Protein AF-A0A423JVS0-F1 (afdb_monomer_lite)

Sequence (75 aa):
MAIEDTKRVYSTSSEESANKYLALGWKLISLSTNEHSPVHVVTYYKLAWQSEGEPIEPEKTDWSKNPFLGGGEFE

Organism: NCBI:txid930166

Radius of gyration: 15.75 Å; chains: 1; bounding box: 32×30×45 Å

Structure (mmCIF, N/CA/C/O backbone):
data_AF-A0A423JVS0-F1
#
_entry.id   AF-A0A423JVS0-F1
#
loop_
_atom_site.group_PDB
_atom_site.id
_atom_site.type_symbol
_atom_site.label_atom_id
_atom_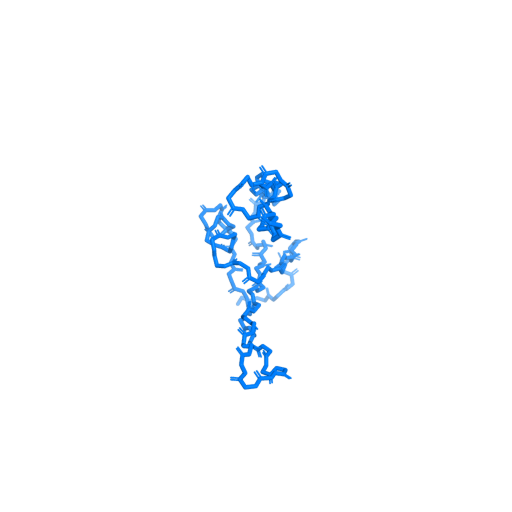site.label_alt_id
_atom_site.label_comp_id
_atom_site.label_asym_id
_atom_site.label_entity_id
_atom_site.label_seq_id
_atom_site.pdbx_PDB_ins_code
_atom_site.Cartn_x
_atom_site.Cartn_y
_atom_site.Cartn_z
_atom_site.occupancy
_atom_site.B_iso_or_equiv
_atom_site.auth_seq_id
_atom_site.auth_comp_id
_atom_site.auth_asym_id
_atom_site.auth_atom_id
_atom_site.pdbx_PDB_model_num
ATOM 1 N N . MET A 1 1 ? -10.226 -13.286 9.552 1.00 45.56 1 MET A N 1
ATOM 2 C CA . MET A 1 1 ? -10.320 -11.871 9.134 1.00 45.56 1 MET A CA 1
ATOM 3 C C . MET A 1 1 ? -11.222 -11.822 7.918 1.00 45.56 1 MET A C 1
ATOM 5 O O . MET A 1 1 ? -10.836 -12.356 6.887 1.00 45.56 1 MET A O 1
ATOM 9 N N . ALA A 1 2 ? -12.443 -11.315 8.079 1.00 54.53 2 ALA A N 1
ATOM 10 C CA . ALA A 1 2 ? -13.416 -11.217 6.998 1.00 54.53 2 ALA A CA 1
ATOM 11 C C . ALA A 1 2 ? -13.190 -9.922 6.202 1.00 54.53 2 ALA A C 1
ATOM 13 O O . ALA A 1 2 ? -12.833 -8.894 6.770 1.00 54.53 2 ALA A O 1
ATOM 14 N N . ILE A 1 3 ? -13.389 -9.980 4.885 1.00 57.38 3 ILE A N 1
ATOM 15 C CA . ILE A 1 3 ? -13.222 -8.853 3.946 1.00 57.38 3 ILE A CA 1
ATOM 16 C C . ILE A 1 3 ? -14.297 -7.762 4.179 1.00 57.38 3 ILE A C 1
ATOM 18 O O . ILE A 1 3 ? -14.192 -6.659 3.648 1.00 57.38 3 ILE A O 1
ATOM 22 N N . GLU A 1 4 ? -15.285 -8.053 5.028 1.00 58.41 4 GLU A N 1
ATOM 23 C CA . GLU A 1 4 ? -16.462 -7.239 5.349 1.00 58.41 4 GLU A CA 1
ATOM 24 C C . GLU A 1 4 ? -16.130 -5.895 6.028 1.00 58.41 4 GLU A C 1
ATOM 26 O O . GLU A 1 4 ? -16.920 -4.965 5.924 1.00 58.41 4 GLU A O 1
ATOM 31 N N . ASP A 1 5 ? -14.940 -5.743 6.628 1.00 62.94 5 ASP A N 1
ATOM 32 C CA . ASP A 1 5 ? -14.491 -4.497 7.287 1.00 62.94 5 ASP A CA 1
ATOM 33 C C . ASP A 1 5 ? -13.669 -3.567 6.365 1.00 62.94 5 ASP A C 1
ATOM 35 O O . ASP A 1 5 ? -13.003 -2.621 6.791 1.00 62.94 5 ASP A O 1
ATOM 39 N N . THR A 1 6 ? -13.655 -3.847 5.061 1.00 69.44 6 THR A N 1
ATOM 40 C CA . THR A 1 6 ? -12.862 -3.062 4.110 1.00 69.44 6 THR A CA 1
ATOM 41 C C . THR A 1 6 ? -13.546 -1.732 3.807 1.00 69.44 6 THR A C 1
ATOM 43 O O . THR A 1 6 ? -14.433 -1.657 2.959 1.00 69.44 6 THR A O 1
ATOM 46 N N . LYS A 1 7 ? -13.099 -0.654 4.461 1.00 76.12 7 LYS A N 1
ATOM 47 C CA . LYS A 1 7 ? -13.660 0.693 4.251 1.00 76.12 7 LYS A CA 1
ATOM 48 C C . LYS A 1 7 ? -13.298 1.286 2.893 1.00 76.12 7 LYS A C 1
ATOM 50 O O . LYS A 1 7 ? -14.078 2.044 2.322 1.00 76.12 7 LYS A O 1
ATOM 55 N N . ARG A 1 8 ? -12.097 0.993 2.386 1.00 82.69 8 ARG A N 1
ATOM 56 C CA . ARG A 1 8 ? -11.622 1.532 1.105 1.00 82.69 8 ARG A CA 1
ATOM 57 C C . ARG A 1 8 ? -10.558 0.647 0.482 1.00 82.69 8 ARG A C 1
ATOM 59 O O . ARG A 1 8 ? -9.787 0.007 1.192 1.00 82.69 8 ARG A O 1
ATOM 66 N N . VAL A 1 9 ? -10.508 0.654 -0.848 1.00 85.31 9 VAL A N 1
ATOM 67 C CA . VAL A 1 9 ? -9.518 -0.071 -1.648 1.00 85.31 9 VAL A CA 1
ATOM 68 C C . VAL A 1 9 ? -8.802 0.912 -2.569 1.00 85.31 9 VAL A C 1
ATOM 70 O O . VAL A 1 9 ? -9.438 1.772 -3.177 1.00 85.31 9 VAL A O 1
ATOM 73 N N . TYR A 1 10 ? -7.486 0.770 -2.682 1.00 85.00 10 TYR A N 1
ATOM 74 C CA . TYR A 1 10 ? -6.632 1.539 -3.577 1.00 85.00 10 TYR A CA 1
ATOM 75 C C . TYR A 1 10 ? -5.800 0.597 -4.446 1.00 85.00 10 TYR A C 1
ATOM 77 O O . TYR A 1 10 ? -5.321 -0.430 -3.973 1.00 85.00 10 TYR A O 1
ATOM 85 N N . SER A 1 11 ? -5.641 0.931 -5.725 1.00 84.12 11 SER A N 1
ATOM 86 C CA . SER A 1 11 ? -4.840 0.150 -6.673 1.00 84.12 11 SER A CA 1
ATOM 87 C C . SER A 1 11 ? -3.748 1.039 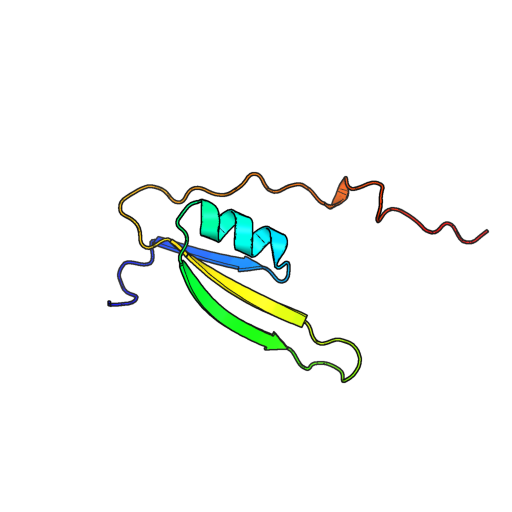-7.260 1.00 84.12 11 SER A C 1
ATOM 89 O O . SER A 1 11 ? -4.048 2.121 -7.756 1.00 84.12 11 SER A O 1
ATOM 91 N N . THR A 1 12 ? -2.496 0.592 -7.217 1.00 84.19 12 THR A N 1
ATOM 92 C CA . THR A 1 12 ? -1.341 1.308 -7.782 1.00 84.19 12 THR A CA 1
ATOM 93 C C . THR A 1 12 ? -0.414 0.340 -8.491 1.00 84.19 12 THR A C 1
ATOM 95 O O . THR A 1 12 ? -0.286 -0.799 -8.061 1.00 84.19 12 THR A O 1
ATOM 98 N N . SER A 1 13 ? 0.250 0.776 -9.558 1.00 84.44 13 SER A N 1
ATOM 99 C CA . SER A 1 13 ? 1.329 0.016 -10.201 1.00 84.44 13 SER A CA 1
ATOM 100 C C . SER A 1 13 ? 2.732 0.442 -9.756 1.00 84.44 13 SER A C 1
ATOM 102 O O . SER A 1 13 ? 3.723 -0.177 -10.126 1.00 84.44 13 SER A O 1
ATOM 104 N N . SER A 1 14 ? 2.826 1.507 -8.957 1.00 82.81 14 SER A N 1
ATOM 105 C CA . SER A 1 14 ? 4.078 1.998 -8.380 1.00 82.81 14 SER A CA 1
ATOM 106 C C . SER A 1 14 ? 4.302 1.374 -7.004 1.00 82.81 14 SER A C 1
ATOM 108 O O . SER A 1 14 ? 3.471 1.546 -6.103 1.00 82.81 14 SER A O 1
ATOM 110 N N . GLU A 1 15 ? 5.439 0.695 -6.846 1.00 84.88 15 GLU A N 1
ATOM 111 C CA . GLU A 1 15 ? 5.891 0.126 -5.573 1.00 84.88 15 GLU A CA 1
ATOM 112 C C . GLU A 1 15 ? 6.094 1.215 -4.511 1.00 84.88 15 GLU A C 1
ATOM 114 O O . GLU A 1 15 ? 5.625 1.077 -3.384 1.00 84.88 15 GLU A O 1
ATOM 119 N N . GLU A 1 16 ? 6.706 2.345 -4.877 1.00 84.56 16 GLU A N 1
ATOM 120 C CA . GLU A 1 16 ? 6.915 3.475 -3.961 1.00 84.56 16 GLU A CA 1
ATOM 121 C C . GLU A 1 16 ? 5.596 4.001 -3.399 1.00 84.56 16 GLU A C 1
ATOM 123 O O . GLU A 1 16 ? 5.467 4.250 -2.198 1.00 84.56 16 GLU A O 1
ATOM 128 N N . SER A 1 17 ? 4.588 4.137 -4.265 1.00 82.56 17 SER A N 1
ATOM 129 C CA . SER A 1 17 ? 3.252 4.525 -3.827 1.00 82.56 17 SER A CA 1
ATOM 130 C C . SER A 1 17 ? 2.682 3.471 -2.887 1.00 82.56 17 SER A C 1
ATOM 132 O O . SER A 1 17 ? 2.196 3.828 -1.817 1.00 82.56 17 SER A O 1
ATOM 134 N N . ALA A 1 18 ? 2.790 2.183 -3.228 1.00 85.75 18 ALA A N 1
ATOM 135 C CA . ALA A 1 18 ? 2.288 1.111 -2.377 1.00 85.75 18 ALA A CA 1
ATOM 136 C C . ALA A 1 18 ? 2.926 1.132 -0.978 1.00 85.75 18 ALA A C 1
ATOM 138 O O . ALA A 1 18 ? 2.214 1.043 0.022 1.00 85.75 18 ALA A O 1
ATOM 139 N N . ASN A 1 19 ? 4.237 1.359 -0.904 1.00 88.44 19 ASN A N 1
ATOM 140 C CA . ASN A 1 19 ? 4.975 1.470 0.351 1.00 88.44 19 ASN A CA 1
ATOM 141 C C . ASN A 1 19 ? 4.510 2.656 1.208 1.00 88.44 19 ASN A C 1
ATOM 143 O O . ASN A 1 19 ? 4.393 2.508 2.424 1.00 88.44 19 ASN A O 1
ATOM 147 N N . LYS A 1 20 ? 4.167 3.805 0.605 1.00 87.50 20 LYS A N 1
ATOM 148 C CA . LYS A 1 20 ? 3.583 4.943 1.344 1.00 87.50 20 LYS A CA 1
ATOM 149 C C . LYS A 1 20 ? 2.249 4.571 1.996 1.00 87.50 20 LYS A C 1
ATOM 151 O O . LYS A 1 20 ? 2.039 4.876 3.165 1.00 87.50 20 LYS A O 1
ATOM 156 N N . TYR A 1 21 ? 1.367 3.881 1.272 1.00 87.00 21 TYR A N 1
ATOM 157 C CA . TYR A 1 21 ? 0.100 3.399 1.837 1.00 87.00 21 TYR A CA 1
ATOM 158 C C . TYR A 1 21 ? 0.338 2.374 2.957 1.00 87.00 21 TYR A C 1
ATOM 160 O O . TYR A 1 21 ? -0.287 2.468 4.013 1.00 87.00 21 TYR A O 1
ATOM 168 N N . LEU A 1 22 ? 1.271 1.434 2.772 1.00 86.19 22 LEU A N 1
ATOM 169 C CA . LEU A 1 22 ? 1.635 0.456 3.805 1.00 86.19 22 LEU A CA 1
ATOM 170 C C . LEU A 1 22 ? 2.158 1.131 5.083 1.00 86.19 22 LEU A C 1
ATOM 172 O O . LEU A 1 22 ? 1.747 0.759 6.180 1.00 86.19 22 LEU A O 1
ATOM 176 N N . ALA A 1 23 ? 2.999 2.161 4.951 1.00 86.88 23 ALA A N 1
ATOM 177 C CA . ALA A 1 23 ? 3.523 2.926 6.085 1.00 86.88 23 ALA A CA 1
ATOM 178 C C . ALA A 1 23 ? 2.426 3.665 6.874 1.00 86.88 23 ALA A C 1
ATOM 180 O O . ALA A 1 23 ? 2.562 3.866 8.078 1.00 86.88 23 ALA A O 1
ATOM 181 N N . LEU A 1 24 ? 1.326 4.034 6.213 1.00 86.12 24 LEU A N 1
ATOM 182 C CA . LEU A 1 24 ? 0.165 4.676 6.838 1.00 86.12 24 LEU A CA 1
ATOM 183 C C . LEU A 1 24 ? -0.786 3.683 7.524 1.00 86.12 24 LEU A C 1
ATOM 185 O O . LEU A 1 24 ? -1.767 4.103 8.131 1.00 86.12 24 LEU A O 1
ATOM 189 N N . GLY A 1 25 ? -0.514 2.377 7.438 1.00 86.12 25 GLY A N 1
ATOM 190 C CA . GLY A 1 25 ? -1.329 1.328 8.054 1.00 86.12 25 GLY A CA 1
ATOM 191 C C . GLY A 1 25 ? -2.326 0.656 7.109 1.00 86.12 25 GLY A C 1
ATOM 192 O O . GLY A 1 25 ? -3.168 -0.121 7.567 1.00 86.12 25 GLY A O 1
ATOM 193 N N . TRP A 1 26 ? -2.242 0.909 5.798 1.00 90.06 26 TRP A N 1
ATOM 194 C CA . TRP A 1 26 ? -2.993 0.119 4.821 1.00 90.06 26 TRP A CA 1
ATOM 195 C C . TRP A 1 26 ? -2.447 -1.306 4.749 1.00 90.06 26 TRP A C 1
ATOM 197 O O . TRP A 1 26 ? -1.265 -1.553 4.985 1.00 90.06 26 TRP A O 1
ATOM 207 N N . LYS A 1 27 ? -3.303 -2.255 4.371 1.00 88.38 27 LYS A N 1
ATOM 208 C CA . LYS A 1 27 ? -2.926 -3.661 4.195 1.00 88.38 27 LYS A CA 1
ATOM 209 C C . LYS A 1 27 ? -2.913 -4.025 2.720 1.00 88.38 27 LYS A C 1
ATOM 211 O O . LYS A 1 27 ? -3.877 -3.753 2.009 1.00 88.38 27 LYS A O 1
ATOM 216 N N . LEU A 1 28 ? -1.845 -4.667 2.252 1.00 88.88 28 LEU A N 1
ATOM 217 C CA . LEU A 1 28 ? -1.817 -5.248 0.911 1.00 88.88 28 LEU A CA 1
ATOM 218 C C . LEU A 1 28 ? -2.746 -6.465 0.887 1.00 88.88 28 LEU A C 1
ATOM 220 O O . LEU A 1 28 ? -2.534 -7.419 1.631 1.00 88.88 28 LEU A O 1
ATOM 224 N N . ILE A 1 29 ? -3.772 -6.422 0.041 1.00 89.75 29 ILE A N 1
ATOM 225 C CA . ILE A 1 29 ? -4.762 -7.502 -0.082 1.00 89.75 29 ILE A CA 1
ATOM 226 C C . ILE A 1 29 ? -4.598 -8.316 -1.360 1.00 89.75 29 ILE A C 1
ATOM 228 O O . ILE A 1 29 ? -5.068 -9.446 -1.426 1.00 89.75 29 ILE A O 1
ATOM 232 N N . SER A 1 30 ? -3.958 -7.757 -2.389 1.00 86.38 30 SER A N 1
ATOM 233 C CA . SER A 1 30 ? -3.705 -8.476 -3.634 1.00 86.38 30 SER A CA 1
ATOM 234 C C . SER A 1 30 ? -2.521 -7.871 -4.373 1.00 86.38 30 SER A C 1
ATOM 236 O O . SER A 1 30 ? -2.361 -6.653 -4.435 1.00 86.38 30 SER A O 1
ATOM 238 N N . LEU A 1 31 ? -1.729 -8.744 -4.980 1.00 87.25 31 LEU A N 1
ATOM 239 C CA . LEU A 1 31 ? -0.661 -8.410 -5.908 1.00 87.25 31 LEU A CA 1
ATOM 240 C C . LEU A 1 31 ? -0.977 -9.114 -7.225 1.00 87.25 31 LEU A C 1
ATOM 242 O O . LEU A 1 31 ? -1.285 -10.305 -7.227 1.00 87.25 31 LEU A O 1
ATOM 246 N N . SER A 1 32 ? -0.968 -8.387 -8.333 1.00 84.44 32 SER A N 1
ATOM 247 C CA . SER A 1 32 ? -1.284 -8.957 -9.642 1.00 84.44 32 SER A CA 1
ATOM 248 C C . SER A 1 32 ? -0.330 -8.410 -10.681 1.00 84.44 32 SER A C 1
ATOM 250 O O . SER A 1 32 ? -0.240 -7.203 -10.861 1.00 84.44 32 SER A O 1
ATOM 252 N N . THR A 1 33 ? 0.367 -9.285 -11.384 1.00 81.88 33 THR A N 1
ATOM 253 C CA . THR A 1 33 ? 1.200 -8.921 -12.528 1.00 81.88 33 THR A CA 1
ATOM 254 C C . THR A 1 33 ? 0.394 -9.090 -13.802 1.00 81.88 33 THR A C 1
ATOM 256 O O . THR A 1 33 ? -0.215 -10.135 -14.020 1.00 81.88 33 THR A O 1
ATOM 259 N N . ASN A 1 34 ? 0.355 -8.052 -14.635 1.00 75.44 34 ASN A N 1
ATOM 260 C CA . ASN A 1 34 ? -0.199 -8.159 -15.975 1.00 75.44 34 ASN A CA 1
ATOM 261 C C . ASN A 1 34 ? 0.944 -8.457 -16.948 1.00 75.44 34 ASN A C 1
ATOM 263 O O . ASN A 1 34 ? 1.841 -7.634 -17.137 1.00 75.44 34 ASN A O 1
ATOM 267 N N . GLU A 1 35 ? 0.899 -9.644 -17.543 1.00 65.44 35 GLU A N 1
ATOM 268 C CA . GLU A 1 35 ? 1.881 -10.171 -18.495 1.00 65.44 35 GLU A CA 1
ATOM 269 C C . GLU A 1 35 ? 1.496 -9.801 -19.937 1.00 65.44 35 GLU A C 1
ATOM 271 O O . GLU A 1 35 ? 1.647 -10.592 -20.864 1.00 65.44 35 GLU A O 1
ATOM 276 N N . HIS A 1 36 ? 0.943 -8.599 -20.135 1.00 63.84 36 HIS A N 1
ATOM 277 C CA . HIS A 1 36 ? 0.343 -8.188 -21.409 1.00 63.84 36 HIS A CA 1
ATOM 278 C C . HIS A 1 36 ? 1.342 -8.194 -22.581 1.00 63.84 36 HIS A C 1
ATOM 280 O O . HIS A 1 36 ? 0.948 -8.193 -23.746 1.00 63.84 36 HIS A O 1
ATOM 286 N N . SER A 1 37 ? 2.646 -8.183 -22.295 1.00 56.72 37 SER A N 1
ATOM 287 C CA . SER A 1 37 ? 3.711 -8.422 -23.267 1.00 56.72 37 SER A CA 1
ATOM 288 C C . SER A 1 37 ? 4.984 -8.920 -22.572 1.00 56.72 37 SER A C 1
ATOM 290 O O . SER A 1 37 ? 5.278 -8.467 -21.466 1.00 56.72 37 SER A O 1
ATOM 292 N N . PRO A 1 38 ? 5.808 -9.759 -23.233 1.00 62.00 38 PRO A N 1
ATOM 293 C CA . PRO A 1 38 ? 7.058 -10.295 -22.672 1.00 62.00 38 PRO A CA 1
ATOM 294 C C . PRO A 1 38 ? 8.104 -9.217 -22.329 1.00 62.00 38 PRO A C 1
ATOM 296 O O . PRO A 1 38 ? 9.091 -9.503 -21.663 1.00 62.00 38 PRO A O 1
ATOM 299 N N . VAL A 1 39 ? 7.889 -7.980 -22.785 1.00 65.31 39 VAL A N 1
ATOM 300 C CA . VAL A 1 39 ? 8.778 -6.826 -22.580 1.00 65.31 39 VAL A CA 1
ATOM 301 C C . VAL A 1 39 ? 8.274 -5.892 -21.469 1.00 65.31 39 VAL A C 1
ATOM 303 O O . VAL A 1 39 ? 9.052 -5.126 -20.907 1.00 65.31 39 VAL A O 1
ATOM 306 N N . HIS A 1 40 ? 6.987 -5.958 -21.111 1.00 59.66 40 HIS A N 1
ATOM 307 C CA . HIS A 1 40 ? 6.364 -5.029 -20.165 1.00 59.66 40 HIS A CA 1
ATOM 308 C C . HIS A 1 40 ? 5.472 -5.778 -19.179 1.00 59.66 40 HIS A C 1
ATOM 310 O O . HIS A 1 40 ? 4.259 -5.883 -19.361 1.00 59.66 40 HIS A O 1
ATOM 316 N N . VAL A 1 41 ? 6.092 -6.283 -18.113 1.00 69.44 41 VAL A N 1
ATOM 317 C CA . VAL A 1 41 ? 5.369 -6.793 -16.946 1.00 69.44 41 VAL A CA 1
ATOM 318 C C . VAL A 1 41 ? 5.025 -5.606 -16.055 1.00 69.44 41 VAL A C 1
ATOM 320 O O . VAL A 1 41 ? 5.918 -4.928 -15.548 1.00 69.44 41 VAL A O 1
ATOM 323 N N . VAL A 1 42 ? 3.731 -5.343 -15.871 1.00 77.00 42 VAL A N 1
ATOM 324 C CA . VAL A 1 42 ? 3.260 -4.301 -14.947 1.00 77.00 42 VAL A CA 1
ATOM 325 C C . VAL A 1 42 ? 2.693 -4.967 -13.704 1.00 77.00 42 VAL A C 1
ATOM 327 O O . VAL A 1 42 ? 1.704 -5.698 -13.774 1.00 77.00 42 VAL A O 1
ATOM 330 N N . THR A 1 43 ? 3.312 -4.705 -12.558 1.00 83.38 43 THR A N 1
ATOM 331 C CA . THR A 1 43 ? 2.833 -5.168 -11.254 1.00 83.38 43 THR A CA 1
ATOM 332 C C . THR A 1 43 ? 1.803 -4.189 -10.710 1.00 83.38 43 THR A C 1
ATOM 334 O O . THR A 1 43 ? 2.066 -2.997 -10.627 1.00 83.38 43 THR A O 1
ATOM 337 N N . TYR A 1 44 ? 0.638 -4.687 -10.312 1.00 84.25 44 TYR A N 1
ATOM 338 C CA . TYR A 1 44 ? -0.430 -3.945 -9.655 1.00 84.25 44 TYR A CA 1
ATOM 339 C C . TYR A 1 44 ? -0.554 -4.388 -8.196 1.00 84.25 44 TYR A C 1
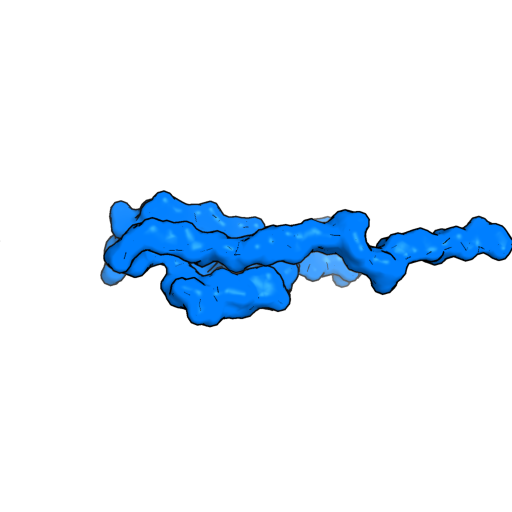ATOM 341 O O . TYR A 1 44 ? -0.782 -5.560 -7.893 1.00 84.25 44 TYR A O 1
ATOM 349 N N . TYR A 1 45 ? -0.463 -3.423 -7.293 1.00 86.81 45 TYR A N 1
ATOM 350 C CA . TYR A 1 45 ? -0.633 -3.558 -5.855 1.00 86.81 45 TYR A CA 1
ATOM 351 C C . TYR A 1 45 ? -2.030 -3.065 -5.477 1.00 86.81 45 TYR A C 1
ATOM 353 O O . TYR A 1 45 ? -2.378 -1.908 -5.726 1.00 86.81 45 TYR A O 1
ATOM 361 N N . LYS A 1 46 ? -2.835 -3.934 -4.864 1.00 88.75 46 LYS A N 1
ATOM 362 C CA . LYS A 1 46 ? -4.142 -3.592 -4.292 1.00 88.75 46 LYS A CA 1
ATOM 363 C C . LYS A 1 46 ? -4.039 -3.547 -2.777 1.00 88.75 46 LYS A C 1
ATOM 365 O O . LYS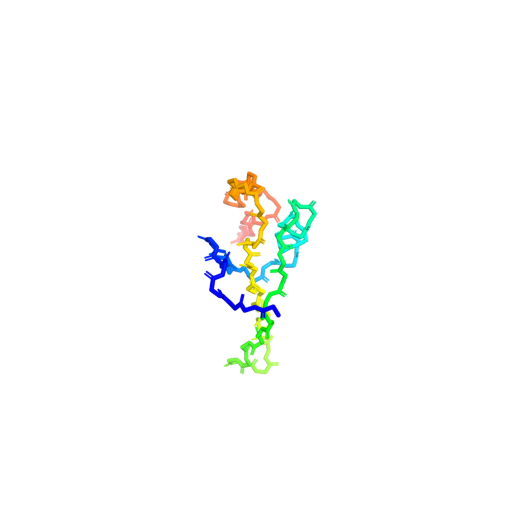 A 1 46 ? -3.736 -4.549 -2.127 1.00 88.75 46 LYS A O 1
ATOM 370 N N . LEU A 1 47 ? -4.328 -2.381 -2.229 1.00 89.44 47 LEU A N 1
ATOM 371 C CA . LEU A 1 47 ? -4.258 -2.060 -0.813 1.00 89.44 47 LEU A CA 1
ATOM 372 C C . LEU A 1 47 ? -5.664 -1.799 -0.288 1.00 89.44 47 LEU A C 1
ATOM 374 O O . LEU A 1 47 ? -6.483 -1.200 -0.980 1.00 89.44 47 LEU A O 1
ATOM 378 N N . ALA A 1 48 ? -5.939 -2.222 0.936 1.00 88.06 48 ALA A N 1
ATOM 379 C CA . ALA A 1 48 ? 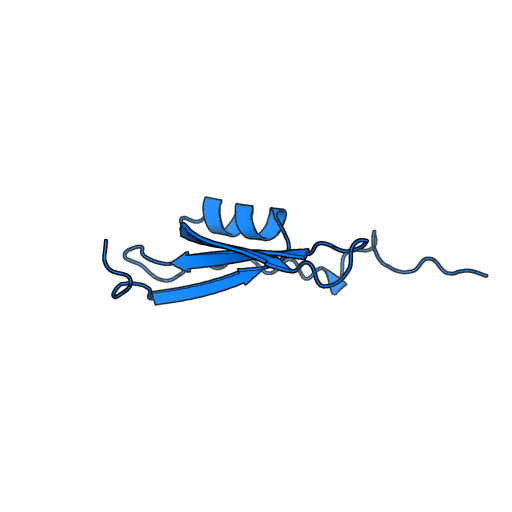-7.204 -1.996 1.608 1.00 88.06 48 ALA A CA 1
ATOM 380 C C . ALA A 1 48 ? -6.992 -1.378 2.985 1.00 88.06 48 ALA A C 1
ATOM 382 O O . ALA A 1 48 ? -6.088 -1.766 3.731 1.00 88.06 48 ALA A O 1
ATOM 383 N N . TRP A 1 49 ? -7.863 -0.437 3.328 1.00 86.00 49 TRP A N 1
ATOM 384 C CA . TRP A 1 49 ? -7.958 0.094 4.676 1.00 86.00 49 TRP A CA 1
ATOM 385 C C . TRP A 1 49 ? -8.955 -0.740 5.475 1.00 86.00 49 TRP A C 1
ATOM 387 O O . TRP A 1 49 ? -10.141 -0.786 5.142 1.00 86.00 49 TRP A O 1
ATOM 397 N N . GLN A 1 50 ? -8.453 -1.401 6.516 1.00 82.00 50 GLN A N 1
ATOM 398 C CA . GLN A 1 50 ? -9.217 -2.271 7.422 1.00 82.00 50 GLN A CA 1
ATOM 399 C C . GLN A 1 50 ? -8.978 -1.895 8.894 1.00 82.00 50 GLN A C 1
ATOM 401 O O . GLN A 1 50 ? -9.084 -2.740 9.778 1.00 82.00 50 GLN A O 1
ATOM 406 N N . SER A 1 51 ? -8.542 -0.659 9.145 1.00 75.94 51 SER A N 1
ATOM 407 C CA . SER A 1 51 ? -8.292 -0.152 10.496 1.00 75.94 51 SER A CA 1
ATOM 408 C C . SER A 1 51 ? -9.477 0.674 10.992 1.00 75.94 51 SER A C 1
ATOM 410 O O . SER A 1 51 ? -10.169 1.341 10.212 1.00 75.94 51 SER A O 1
ATOM 412 N N . GLU A 1 52 ? -9.678 0.675 12.311 1.00 67.44 52 GLU A N 1
ATOM 413 C CA . GLU A 1 52 ? -10.651 1.530 12.990 1.00 67.44 52 GLU A CA 1
ATOM 414 C C . GLU A 1 52 ? -10.233 3.003 12.870 1.00 67.44 52 GLU A C 1
ATOM 416 O O . GLU A 1 52 ? -9.397 3.509 13.609 1.00 67.44 52 GLU A O 1
ATOM 421 N N . GLY A 1 53 ? -10.779 3.682 11.863 1.00 74.12 53 GLY A N 1
ATOM 422 C CA . GLY A 1 53 ? -10.528 5.100 11.602 1.00 74.12 53 GLY A CA 1
ATOM 423 C C . GLY A 1 53 ? -10.916 5.504 10.184 1.00 74.12 53 GLY A C 1
ATOM 424 O O . GLY A 1 53 ? -11.454 4.681 9.429 1.00 74.12 53 GLY A O 1
ATOM 425 N N . GLU A 1 54 ? -10.663 6.764 9.836 1.00 78.44 54 GLU A N 1
ATOM 426 C CA . GLU A 1 54 ? -10.741 7.242 8.454 1.00 78.44 54 GLU A CA 1
ATOM 427 C C . GLU A 1 54 ? -9.488 6.820 7.668 1.00 78.44 54 GLU A C 1
ATOM 429 O O . GLU A 1 54 ? -8.388 6.807 8.225 1.00 78.44 54 GLU A O 1
ATOM 434 N N . PRO A 1 55 ? -9.634 6.443 6.387 1.00 77.69 55 PRO A N 1
ATOM 435 C CA . PRO A 1 55 ? -8.505 6.061 5.552 1.00 77.69 55 PRO A CA 1
ATOM 436 C C . PRO A 1 55 ? -7.576 7.256 5.321 1.00 77.69 55 PRO A C 1
ATOM 438 O O . PRO A 1 55 ? -7.980 8.261 4.739 1.00 77.69 55 PRO A O 1
ATOM 441 N N . ILE A 1 56 ? -6.316 7.122 5.736 1.00 79.81 56 ILE A N 1
ATOM 442 C CA . ILE A 1 56 ? -5.293 8.147 5.510 1.00 79.81 56 ILE A CA 1
ATOM 443 C C . ILE A 1 56 ? -4.702 7.928 4.119 1.00 79.81 56 ILE A C 1
ATOM 445 O O . ILE A 1 56 ? -4.024 6.931 3.875 1.00 79.81 56 ILE A O 1
ATOM 449 N N . GLU A 1 57 ? -4.973 8.840 3.192 1.00 78.75 57 GLU A N 1
ATOM 450 C CA . GLU A 1 57 ? -4.379 8.815 1.856 1.00 78.75 57 GLU A CA 1
ATOM 451 C C . GLU A 1 57 ? -3.040 9.582 1.899 1.00 78.75 57 GLU A C 1
ATOM 453 O O . GLU A 1 57 ? -3.019 10.720 2.373 1.00 78.75 57 GLU A O 1
ATOM 458 N N . PRO A 1 58 ? -1.911 9.004 1.437 1.00 73.38 58 PRO A N 1
ATOM 459 C CA . PRO A 1 58 ? -0.692 9.774 1.247 1.00 73.38 58 PRO A CA 1
ATOM 460 C C . PRO A 1 58 ? -0.989 10.868 0.222 1.00 73.38 58 PRO A C 1
ATOM 462 O O . PRO A 1 58 ? -1.687 10.606 -0.763 1.00 73.38 58 PRO A O 1
ATOM 465 N N . GLU A 1 59 ? -0.465 12.081 0.431 1.00 70.06 59 GLU A N 1
ATOM 466 C CA . GLU A 1 59 ? -0.569 13.136 -0.577 1.00 70.06 59 GLU A CA 1
ATOM 467 C C . GLU A 1 59 ? -0.144 12.551 -1.921 1.00 70.06 59 GLU A C 1
ATOM 469 O O . GLU A 1 59 ? 0.962 12.012 -2.059 1.00 70.06 59 GLU A O 1
ATOM 474 N N . LYS A 1 60 ? -1.060 12.592 -2.898 1.00 56.72 60 LYS A N 1
ATOM 475 C CA . LYS A 1 60 ? -0.755 12.203 -4.269 1.00 56.72 60 LYS A CA 1
ATOM 476 C C . LYS A 1 60 ? 0.363 13.127 -4.707 1.00 56.72 60 LYS A C 1
ATOM 478 O O . LYS A 1 60 ? 0.118 14.281 -5.041 1.00 56.72 60 LYS A O 1
ATOM 483 N N . THR A 1 61 ? 1.597 12.638 -4.650 1.00 49.50 61 THR A N 1
ATOM 484 C CA . THR A 1 61 ? 2.708 13.306 -5.304 1.00 49.50 61 THR A CA 1
ATOM 485 C C . THR A 1 61 ? 2.330 13.307 -6.776 1.00 49.50 61 THR A C 1
ATOM 487 O O . THR A 1 61 ? 2.349 12.264 -7.426 1.00 49.50 61 THR A O 1
ATOM 490 N N . ASP A 1 62 ? 1.849 14.453 -7.243 1.00 46.09 62 ASP A N 1
ATOM 491 C CA . ASP A 1 62 ? 1.427 14.687 -8.613 1.00 46.09 62 ASP A CA 1
ATOM 492 C C . ASP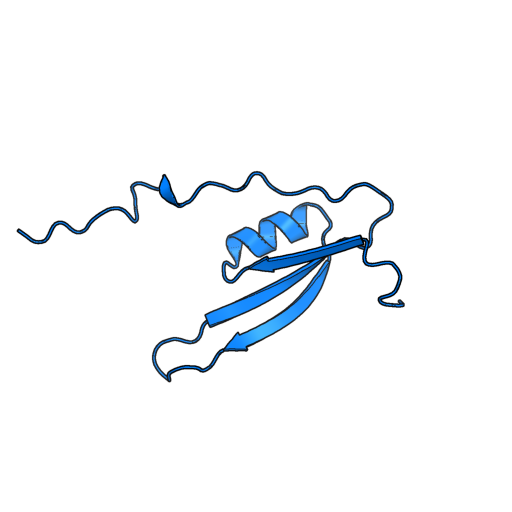 A 1 62 ? 2.657 14.508 -9.505 1.00 46.09 62 ASP A C 1
ATOM 494 O O . ASP A 1 62 ? 3.474 15.411 -9.677 1.00 46.09 62 ASP A O 1
ATOM 498 N N . TRP A 1 63 ? 2.856 13.285 -9.996 1.00 47.75 63 TRP A N 1
ATOM 499 C CA . TRP A 1 63 ? 4.047 12.918 -10.761 1.00 47.75 63 TRP A CA 1
ATOM 500 C C . TRP A 1 63 ? 4.072 13.591 -12.140 1.00 47.75 63 TRP A C 1
ATOM 502 O O . TRP A 1 63 ? 5.120 13.666 -12.775 1.00 47.75 63 TRP A O 1
ATOM 512 N N . SER A 1 64 ? 2.945 14.176 -12.561 1.00 50.94 64 SER A N 1
ATOM 513 C CA . SER A 1 64 ? 2.865 15.119 -13.681 1.00 50.94 64 SER A CA 1
ATOM 514 C C . SER A 1 64 ? 3.766 16.347 -13.496 1.00 50.94 64 SER A C 1
ATOM 516 O O . SER A 1 64 ? 4.066 17.024 -14.474 1.00 50.94 64 SER A O 1
ATOM 518 N N . LYS A 1 65 ? 4.235 16.622 -12.270 1.00 46.72 65 LYS A N 1
ATOM 519 C CA . LYS A 1 65 ? 5.204 17.683 -11.966 1.00 46.72 65 LYS A CA 1
ATOM 520 C C . LYS A 1 65 ? 6.633 17.195 -11.767 1.00 46.72 65 LYS A C 1
ATOM 522 O O . LYS A 1 65 ? 7.474 18.020 -11.429 1.00 46.72 65 LYS A O 1
ATOM 527 N N . ASN A 1 66 ? 6.935 15.905 -11.936 1.00 43.84 66 ASN A N 1
ATOM 528 C CA . ASN A 1 66 ? 8.300 15.420 -11.753 1.00 43.84 66 ASN A CA 1
ATOM 529 C C . ASN A 1 66 ? 9.163 15.808 -12.975 1.00 43.84 66 ASN A C 1
ATOM 531 O O . ASN A 1 66 ? 9.019 15.186 -14.031 1.00 43.84 66 ASN A O 1
ATOM 535 N N . PRO A 1 67 ? 10.080 16.794 -12.868 1.00 52.50 67 PRO A N 1
ATOM 536 C CA . PRO A 1 67 ? 10.856 17.278 -14.014 1.00 52.50 67 PRO A CA 1
ATOM 537 C C . PRO A 1 67 ? 11.865 16.240 -14.530 1.00 52.50 67 PRO A C 1
ATOM 539 O O . PRO A 1 67 ? 12.423 16.410 -15.603 1.00 52.50 67 PRO A O 1
ATOM 542 N N . PHE A 1 68 ? 12.083 15.142 -13.799 1.00 51.31 68 PHE A N 1
ATOM 543 C CA . PHE A 1 68 ? 12.994 14.066 -14.196 1.00 51.31 68 PHE A CA 1
ATOM 544 C C . PHE A 1 68 ? 12.394 13.069 -15.198 1.00 51.31 68 PHE A C 1
ATOM 546 O O . PHE A 1 68 ? 13.131 12.240 -15.721 1.00 51.31 68 PHE A O 1
ATOM 553 N N . LEU A 1 69 ? 11.083 13.131 -15.472 1.00 52.22 69 LEU A N 1
ATOM 554 C CA . LEU A 1 69 ? 10.434 12.348 -16.538 1.00 52.22 69 LEU A CA 1
ATOM 555 C C . LEU A 1 69 ? 9.857 13.229 -17.664 1.00 52.22 69 LEU A C 1
ATOM 557 O O . LEU A 1 69 ? 9.178 12.722 -18.556 1.00 52.22 69 LEU A O 1
ATOM 561 N N . GLY A 1 70 ? 10.101 14.541 -17.623 1.00 43.50 70 GLY A N 1
ATOM 562 C CA . GLY A 1 70 ? 9.637 15.487 -18.630 1.00 43.50 70 GLY A CA 1
ATOM 563 C C . GLY A 1 70 ? 10.635 15.618 -19.774 1.00 43.50 70 GLY A C 1
ATOM 564 O O . GLY A 1 70 ? 11.650 16.280 -19.618 1.00 43.50 70 GLY A O 1
ATOM 565 N N . GLY A 1 71 ? 10.302 15.017 -20.916 1.00 44.88 71 GLY A N 1
ATOM 566 C CA . GLY A 1 71 ? 10.763 15.472 -22.226 1.00 44.88 71 GLY A CA 1
ATOM 567 C C . GLY A 1 71 ? 12.240 15.239 -22.526 1.00 44.88 71 GLY A C 1
ATOM 568 O O . GLY A 1 71 ? 13.051 16.153 -22.455 1.00 44.88 71 GLY A O 1
ATOM 569 N N . GLY A 1 72 ? 12.566 14.039 -23.009 1.00 42.44 72 GLY A N 1
ATOM 570 C CA . GLY A 1 72 ? 13.583 13.956 -24.052 1.00 42.44 72 GLY A CA 1
ATOM 571 C C . GLY A 1 72 ? 13.062 14.701 -25.280 1.00 42.44 72 GLY A C 1
ATOM 572 O O . GLY A 1 72 ? 12.367 14.108 -26.104 1.00 42.44 72 GLY A O 1
ATOM 573 N N . GLU A 1 73 ? 13.333 16.004 -25.361 1.00 43.97 73 GLU A N 1
ATOM 574 C CA . GLU A 1 73 ? 13.338 16.734 -26.626 1.00 43.97 73 GLU A CA 1
ATOM 575 C C . GLU A 1 73 ? 14.461 16.129 -27.473 1.00 43.97 73 GLU A C 1
ATOM 577 O O . GLU A 1 73 ? 15.647 16.330 -27.218 1.00 43.97 73 GLU A O 1
ATOM 582 N N . PHE A 1 74 ? 14.071 15.285 -28.426 1.00 48.78 74 PHE A N 1
ATOM 583 C CA . PHE A 1 74 ? 14.903 14.968 -29.573 1.00 48.78 74 PHE A CA 1
ATOM 584 C C . PHE A 1 74 ? 14.742 16.114 -30.572 1.00 48.78 74 PHE A C 1
ATOM 586 O O . PHE A 1 74 ? 13.785 16.091 -31.341 1.00 48.78 74 PHE A O 1
ATOM 593 N N . GLU A 1 75 ? 15.672 17.068 -30.566 1.00 44.78 75 GLU A N 1
ATOM 594 C CA . GLU A 1 75 ? 16.083 17.839 -31.751 1.00 44.78 75 GLU A CA 1
ATOM 595 C C . GLU A 1 75 ? 17.603 18.040 -31.742 1.00 44.78 75 GLU A C 1
ATOM 597 O O . GLU A 1 75 ? 18.164 18.360 -30.668 1.00 44.78 75 GLU A O 1
#

Foldseek 3Di:
DDPVQFPDKDKDQDPVQVVVQVVQPWAFPDWDWDPVDVVDIGIMTMTTDNDPDDRDHDPPPVCVPVVVPPDPPDD

pLDDT: mean 71.75, std 15.79, range [42.44, 90.06]

Secondary structure (DSSP, 8-state):
--GGG--EEEEES-HHHHHHHHHTT-EEEEEEEEEEETTEEEEEEEEEE-SSS---PPP---GGG-TTSS-----